Protein AF-A0A8T3LX92-F1 (afdb_monomer_lite)

Sequence (70 aa):
DLQTQPSENIAPIVSTEWLESAPDDFVEILNAVSAAMDTETLTSLGVQVAVDQEDVADVATQWLTDNGLN

Secondary structure (DSSP, 8-state):
--SSSPP--------HHHHTTS-TTHHHHHHHHHHH--HHHHHHHHHHHHTS---HHHHHHHHHHHTT--

pLDDT: mean 94.6, std 7.0, range [54.91, 98.69]

Radius of gyration: 14.85 Å; chains: 1; bounding box: 31×34×34 Å

Foldseek 3Di:
DPVVDDDPQDADDDDPVVVVVDDPCPVVLRVVVSVPDDPVNVVVLCCCCVPVVDDNVVSVVVVCVVVVSD

Structure (mmCIF, N/CA/C/O backbone):
data_AF-A0A8T3LX92-F1
#
_entry.id   AF-A0A8T3LX92-F1
#
loop_
_atom_site.group_PDB
_atom_site.id
_atom_site.type_symbol
_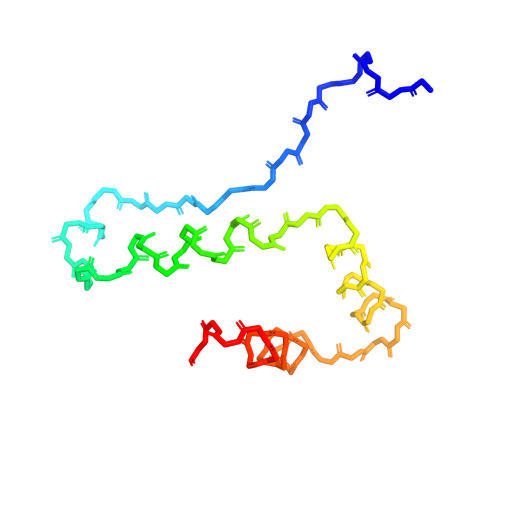atom_site.label_atom_id
_atom_site.label_alt_id
_atom_site.label_comp_id
_atom_site.label_asym_id
_atom_site.label_entity_id
_atom_site.label_seq_id
_atom_site.pdbx_PDB_ins_code
_atom_site.Cartn_x
_atom_site.Cartn_y
_atom_site.Cartn_z
_atom_site.occupancy
_atom_site.B_iso_or_equiv
_atom_site.auth_seq_id
_atom_site.auth_comp_id
_atom_site.auth_asym_id
_atom_site.auth_atom_id
_atom_site.pdbx_PDB_model_num
ATOM 1 N N . ASP A 1 1 ? -5.118 20.845 15.759 1.00 54.91 1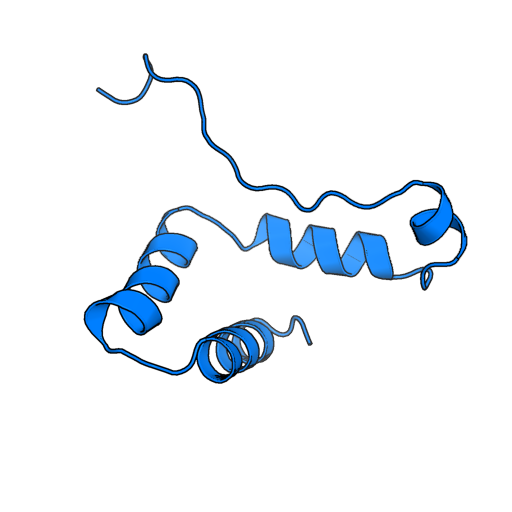 ASP A N 1
ATOM 2 C CA . ASP A 1 1 ? -3.751 21.332 15.535 1.00 54.91 1 ASP A CA 1
ATOM 3 C C . ASP A 1 1 ? -2.930 20.150 15.037 1.00 54.91 1 ASP A C 1
ATOM 5 O O . ASP A 1 1 ? -2.693 19.232 15.806 1.00 54.91 1 ASP A O 1
ATOM 9 N N . LEU A 1 2 ? -2.695 20.087 13.723 1.00 68.62 2 LEU A N 1
ATOM 10 C CA . LEU A 1 2 ? -1.964 19.011 13.022 1.00 68.62 2 LEU A CA 1
ATOM 11 C C . LEU A 1 2 ? -0.931 19.583 12.030 1.00 68.62 2 LEU A C 1
ATOM 13 O O . LEU A 1 2 ? -0.217 18.833 11.382 1.00 68.62 2 LEU A O 1
ATOM 17 N N . GLN A 1 3 ? -0.868 20.912 11.884 1.00 77.31 3 GLN A N 1
ATOM 18 C CA . GLN A 1 3 ? -0.097 21.583 10.826 1.00 77.31 3 GLN A CA 1
ATOM 19 C C . GLN A 1 3 ? 1.326 21.960 11.262 1.00 77.31 3 GLN A C 1
ATOM 21 O O . GLN A 1 3 ? 2.094 22.491 10.468 1.00 77.31 3 GLN A O 1
ATOM 26 N N . THR A 1 4 ? 1.673 21.724 12.527 1.00 86.62 4 THR A N 1
ATOM 27 C CA . THR A 1 4 ? 3.006 21.983 13.088 1.00 86.62 4 THR A CA 1
ATOM 28 C C . THR A 1 4 ? 3.924 20.762 13.013 1.00 86.62 4 THR A C 1
ATOM 30 O O . THR A 1 4 ? 5.139 20.913 13.134 1.00 86.62 4 THR A O 1
ATOM 33 N N . GLN A 1 5 ? 3.361 19.573 12.771 1.00 86.25 5 GLN A N 1
ATOM 34 C CA . GLN A 1 5 ? 4.105 18.322 12.652 1.00 86.25 5 GLN A CA 1
ATOM 35 C C . GLN A 1 5 ? 4.533 18.081 11.197 1.00 86.25 5 GLN A C 1
ATOM 37 O O . GLN A 1 5 ? 3.761 18.380 10.282 1.00 86.25 5 GLN A O 1
ATOM 42 N N . PRO A 1 6 ? 5.735 17.528 10.957 1.00 88.06 6 PRO A N 1
ATOM 43 C CA . PRO A 1 6 ? 6.119 17.057 9.632 1.00 88.06 6 PRO A CA 1
ATOM 44 C C . PRO A 1 6 ? 5.129 16.011 9.109 1.00 88.06 6 PRO A C 1
ATOM 46 O O . PRO A 1 6 ? 4.636 15.183 9.872 1.00 88.06 6 PRO A O 1
ATOM 49 N N . SER A 1 7 ? 4.854 16.030 7.805 1.00 86.38 7 SER A N 1
ATOM 50 C CA . SER A 1 7 ? 4.057 14.985 7.159 1.00 86.38 7 SER A CA 1
ATOM 51 C C . SER A 1 7 ? 4.839 13.674 7.088 1.00 86.38 7 SER A C 1
ATOM 53 O O . SER A 1 7 ? 5.969 13.668 6.596 1.00 86.38 7 SER A O 1
ATOM 55 N N . GLU A 1 8 ? 4.209 12.569 7.477 1.00 88.31 8 GLU A N 1
ATOM 56 C CA . GLU A 1 8 ? 4.762 11.212 7.371 1.00 88.31 8 GLU A CA 1
ATOM 57 C C . GLU A 1 8 ? 4.049 10.423 6.265 1.00 88.31 8 GLU A C 1
ATOM 59 O O . GLU A 1 8 ? 3.358 9.438 6.512 1.00 88.31 8 GLU A O 1
ATOM 64 N N . ASN A 1 9 ? 4.183 10.892 5.022 1.00 90.50 9 ASN A N 1
ATOM 65 C CA . ASN A 1 9 ? 3.589 10.211 3.873 1.00 90.50 9 ASN A CA 1
ATOM 66 C C . ASN A 1 9 ? 4.377 8.939 3.540 1.00 90.50 9 ASN A C 1
ATOM 68 O O . ASN A 1 9 ? 5.610 8.947 3.531 1.00 90.50 9 ASN A O 1
ATOM 72 N N . ILE A 1 10 ? 3.663 7.869 3.203 1.00 92.38 10 ILE A N 1
ATOM 73 C CA . ILE A 1 10 ? 4.267 6.635 2.702 1.00 92.38 10 ILE A CA 1
ATOM 74 C C . ILE A 1 10 ? 4.545 6.747 1.199 1.00 92.38 10 ILE A C 1
ATOM 76 O 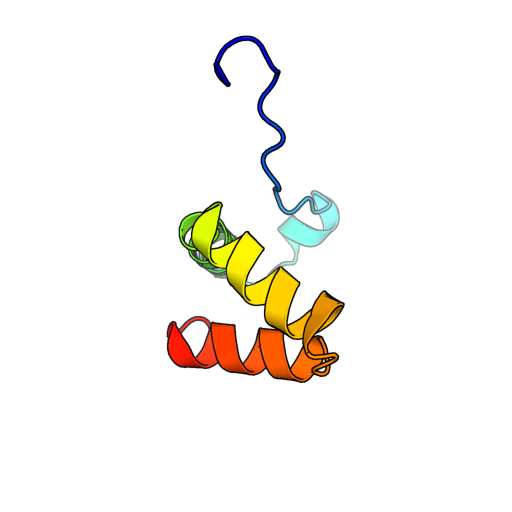O . ILE A 1 10 ? 3.789 7.380 0.465 1.00 92.38 10 ILE A O 1
ATOM 80 N N . ALA A 1 11 ? 5.633 6.129 0.740 1.00 93.81 11 ALA A N 1
ATOM 81 C CA . ALA A 1 11 ? 5.960 6.044 -0.679 1.00 93.81 11 ALA A CA 1
ATOM 82 C C . ALA A 1 11 ? 6.745 4.755 -0.982 1.00 93.81 11 ALA A C 1
ATOM 84 O O . ALA A 1 11 ? 7.621 4.382 -0.194 1.00 93.81 11 ALA A O 1
ATOM 85 N N . PRO A 1 12 ? 6.474 4.083 -2.115 1.00 94.81 12 PRO A N 1
ATOM 86 C CA . PRO A 1 12 ? 7.279 2.955 -2.562 1.00 94.81 12 PRO A CA 1
ATOM 87 C C . PRO A 1 12 ? 8.654 3.435 -3.046 1.00 94.81 12 PRO A C 1
ATOM 89 O O . PRO A 1 12 ? 8.761 4.418 -3.777 1.00 94.81 12 PRO A O 1
ATOM 92 N N . ILE A 1 13 ? 9.714 2.720 -2.661 1.00 95.94 13 ILE A N 1
ATOM 93 C CA . ILE A 1 13 ? 11.091 2.992 -3.093 1.00 95.94 13 ILE A CA 1
ATOM 94 C C . ILE A 1 13 ? 11.642 1.743 -3.778 1.00 95.94 13 ILE A C 1
ATOM 96 O O . ILE A 1 13 ? 11.583 0.647 -3.223 1.00 95.94 13 ILE A O 1
ATOM 100 N N . VAL A 1 14 ? 12.203 1.921 -4.973 1.00 96.00 14 VAL A N 1
ATOM 101 C CA . VAL A 1 14 ? 12.789 0.853 -5.791 1.00 96.00 14 VAL A CA 1
ATOM 102 C C . VAL A 1 14 ? 14.167 1.273 -6.303 1.00 96.00 14 VAL A C 1
ATOM 104 O O . VAL A 1 14 ? 14.440 2.466 -6.451 1.00 96.00 14 VAL A O 1
ATOM 107 N N . SER A 1 15 ? 15.062 0.310 -6.541 1.00 97.62 15 SER A N 1
ATOM 108 C CA . SER A 1 15 ? 16.371 0.608 -7.126 1.00 97.62 15 SER A CA 1
ATOM 109 C C . SER A 1 15 ? 16.237 0.992 -8.599 1.00 97.62 15 SER A C 1
ATOM 111 O O . SER A 1 15 ? 15.371 0.491 -9.316 1.00 97.62 15 SER A O 1
ATOM 113 N N . THR A 1 16 ? 17.134 1.860 -9.067 1.00 96.94 16 THR A N 1
ATOM 114 C CA . THR A 1 16 ? 17.180 2.252 -10.482 1.00 96.94 16 THR A CA 1
ATOM 115 C C . THR A 1 16 ? 17.490 1.060 -11.385 1.00 96.94 16 THR A C 1
ATOM 117 O O . THR A 1 16 ? 16.843 0.906 -12.409 1.00 96.94 16 THR A O 1
ATOM 120 N N . GLU A 1 17 ? 18.408 0.180 -10.967 1.00 97.56 17 GLU A N 1
ATOM 121 C CA . GLU A 1 17 ? 18.756 -1.051 -11.696 1.00 97.56 17 GLU A CA 1
ATOM 122 C C . GLU A 1 17 ? 17.533 -1.944 -11.932 1.00 97.56 17 GLU A C 1
ATOM 124 O O . GLU A 1 17 ? 17.336 -2.457 -13.029 1.00 97.56 17 GLU A O 1
ATOM 129 N N . TRP A 1 18 ? 16.680 -2.112 -10.918 1.00 96.19 18 TRP A N 1
ATOM 130 C CA . TRP A 1 18 ? 15.466 -2.902 -11.083 1.00 96.19 18 TRP A CA 1
ATOM 131 C C . TRP A 1 18 ? 14.475 -2.182 -12.000 1.00 96.19 18 TRP A C 1
ATOM 133 O O . TRP A 1 18 ? 13.927 -2.806 -12.907 1.00 96.19 18 TRP A O 1
ATOM 143 N N . LEU A 1 19 ? 14.300 -0.868 -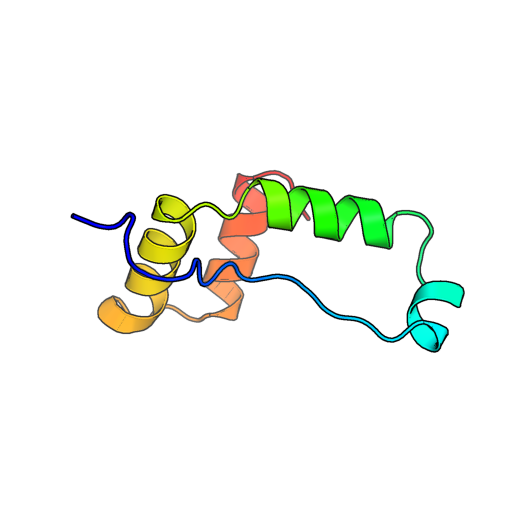11.805 1.00 95.75 19 LEU A N 1
ATOM 144 C CA . LEU A 1 19 ? 13.372 -0.047 -12.582 1.00 95.75 19 LEU A CA 1
ATOM 145 C C . LEU A 1 19 ? 13.681 -0.075 -14.087 1.00 95.75 19 LEU A C 1
ATOM 147 O O . LEU A 1 19 ? 12.758 -0.090 -14.890 1.00 95.75 19 LEU A O 1
ATOM 151 N N . GLU A 1 20 ? 14.957 -0.145 -14.468 1.00 96.12 20 GLU A N 1
ATOM 152 C CA . GLU A 1 20 ? 15.396 -0.281 -15.866 1.00 96.12 20 GLU A CA 1
ATOM 153 C C .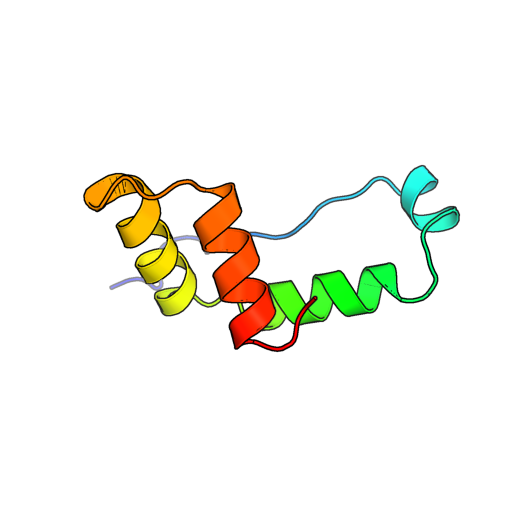 GLU A 1 20 ? 14.953 -1.597 -16.530 1.00 96.12 20 GLU A C 1
ATOM 155 O O . GLU A 1 20 ? 14.878 -1.672 -17.755 1.00 96.12 20 GLU A O 1
ATOM 160 N N . SER A 1 21 ? 14.667 -2.633 -15.737 1.00 96.94 21 SER A N 1
ATOM 161 C CA . SER A 1 21 ? 14.230 -3.958 -16.207 1.00 96.94 21 SER A CA 1
ATOM 162 C C . SER A 1 21 ? 12.758 -4.266 -15.914 1.00 96.94 21 SER A C 1
ATOM 164 O O . SER A 1 21 ? 12.282 -5.365 -16.210 1.00 96.94 21 SER A O 1
ATOM 166 N N . ALA A 1 22 ? 12.048 -3.316 -15.307 1.00 96.31 22 ALA A N 1
ATOM 167 C CA . ALA A 1 22 ? 10.653 -3.460 -14.934 1.00 96.31 22 ALA A CA 1
ATOM 168 C C . ALA A 1 22 ? 9.735 -3.493 -16.170 1.00 96.31 22 ALA A C 1
ATOM 170 O O . ALA A 1 22 ? 10.087 -2.938 -17.212 1.00 96.31 22 ALA A O 1
ATOM 171 N N . PRO A 1 23 ? 8.538 -4.094 -16.059 1.00 97.00 23 PRO A N 1
ATOM 172 C CA . PRO A 1 23 ? 7.472 -3.895 -17.037 1.00 97.00 23 PRO A CA 1
ATOM 173 C C . PRO A 1 23 ? 7.166 -2.405 -17.262 1.00 97.00 23 PRO A C 1
ATOM 175 O O . PRO A 1 23 ? 7.218 -1.615 -16.316 1.00 97.00 23 PRO A O 1
ATOM 178 N N . ASP A 1 24 ? 6.811 -2.030 -18.495 1.00 95.69 24 ASP A N 1
ATOM 179 C CA . ASP A 1 24 ? 6.556 -0.630 -18.881 1.00 95.69 24 ASP A CA 1
ATOM 180 C C . ASP A 1 24 ? 5.444 0.035 -18.042 1.00 95.69 24 ASP A C 1
ATOM 182 O O . ASP A 1 24 ? 5.473 1.243 -17.804 1.00 95.69 24 ASP A O 1
ATOM 186 N N . ASP A 1 25 ? 4.478 -0.753 -17.564 1.00 95.50 25 ASP A N 1
ATOM 187 C CA . ASP A 1 25 ? 3.336 -0.327 -16.750 1.00 95.50 25 ASP A CA 1
ATOM 188 C C . ASP A 1 25 ? 3.628 -0.295 -15.240 1.00 95.50 25 ASP A C 1
ATOM 190 O O . ASP A 1 25 ? 2.810 0.190 -14.459 1.00 95.50 25 ASP A O 1
ATOM 194 N N . PHE A 1 26 ? 4.805 -0.744 -14.794 1.00 95.44 26 PHE A N 1
ATOM 195 C CA . PHE A 1 26 ? 5.119 -0.869 -13.370 1.00 95.44 26 PHE A CA 1
ATOM 196 C C . PHE A 1 26 ? 4.969 0.448 -12.595 1.00 95.44 26 PHE A C 1
ATOM 198 O O . PHE A 1 26 ? 4.387 0.490 -11.509 1.00 95.44 26 PHE A O 1
ATOM 205 N N . VAL A 1 27 ? 5.500 1.538 -13.157 1.00 95.62 27 VAL A N 1
ATOM 206 C CA . VAL A 1 27 ? 5.429 2.869 -12.535 1.00 95.62 27 VAL A CA 1
ATOM 207 C C . VAL A 1 27 ? 3.987 3.366 -12.487 1.00 95.62 27 VAL A C 1
ATOM 209 O O . VAL A 1 27 ? 3.586 3.985 -11.504 1.00 95.62 27 VAL A O 1
ATOM 212 N N . GLU A 1 28 ? 3.201 3.091 -13.529 1.00 96.12 28 GLU A N 1
ATOM 213 C CA . GLU A 1 28 ? 1.790 3.470 -13.594 1.00 96.12 28 GLU A CA 1
ATOM 214 C C . GLU A 1 28 ? 0.979 2.750 -12.513 1.00 96.12 28 GLU A C 1
ATOM 216 O O . GLU A 1 28 ? 0.258 3.407 -11.761 1.00 96.12 28 GLU A O 1
ATOM 221 N N . ILE A 1 29 ? 1.178 1.438 -12.363 1.00 95.69 29 ILE A N 1
ATOM 222 C CA . ILE A 1 29 ? 0.517 0.620 -11.340 1.00 95.69 29 ILE A CA 1
ATOM 223 C C . ILE A 1 29 ? 0.827 1.152 -9.935 1.00 95.69 29 ILE A C 1
ATOM 225 O O . ILE A 1 29 ? -0.088 1.423 -9.155 1.00 95.69 29 ILE A O 1
ATOM 229 N N . LEU A 1 30 ? 2.106 1.364 -9.601 1.00 95.81 30 LEU A N 1
ATOM 230 C CA . LEU A 1 30 ? 2.482 1.872 -8.276 1.00 95.81 30 LEU A CA 1
ATOM 231 C C . LEU A 1 30 ? 1.955 3.284 -8.005 1.00 95.81 30 LEU A C 1
ATOM 233 O O . LEU A 1 30 ? 1.566 3.588 -6.873 1.00 95.81 30 LEU A O 1
ATOM 237 N N . ASN A 1 31 ? 1.933 4.147 -9.02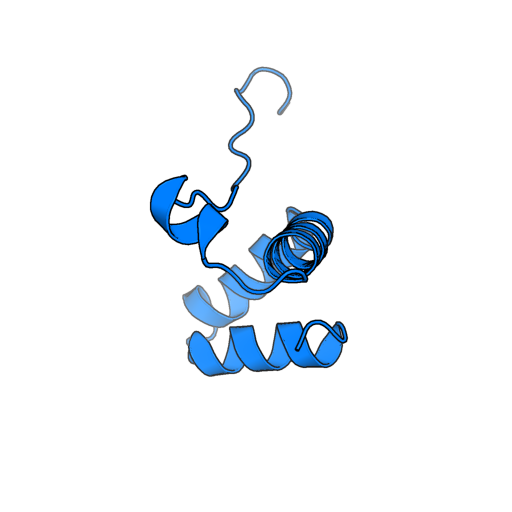2 1.00 96.38 31 ASN A N 1
ATOM 238 C CA . ASN A 1 31 ? 1.364 5.485 -8.896 1.00 96.38 31 ASN A CA 1
ATOM 239 C C . ASN A 1 31 ? -0.150 5.435 -8.664 1.00 96.38 31 ASN A C 1
ATOM 241 O O . ASN A 1 31 ? -0.645 6.187 -7.826 1.00 96.38 31 ASN A O 1
ATOM 245 N N . ALA A 1 32 ? -0.876 4.546 -9.350 1.00 97.00 32 ALA A N 1
ATOM 246 C CA . ALA A 1 32 ? -2.313 4.368 -9.156 1.00 97.00 32 ALA A CA 1
ATOM 247 C C . ALA A 1 32 ? -2.638 3.909 -7.726 1.00 97.00 32 ALA A C 1
ATOM 249 O O . ALA A 1 32 ? -3.488 4.508 -7.067 1.00 97.00 32 ALA A O 1
ATOM 250 N N . VAL A 1 33 ? -1.895 2.924 -7.208 1.00 96.81 33 VAL A N 1
ATOM 251 C CA . VAL A 1 33 ? -2.027 2.475 -5.812 1.00 96.81 33 VAL A CA 1
ATOM 252 C C . VAL A 1 33 ? -1.714 3.614 -4.838 1.00 96.81 33 VAL A C 1
ATOM 254 O O . VAL A 1 33 ? -2.495 3.877 -3.927 1.00 96.81 33 VAL A O 1
ATOM 257 N N . SER A 1 34 ? -0.606 4.333 -5.042 1.00 96.25 34 SER A N 1
ATOM 258 C CA . SER A 1 34 ? -0.189 5.421 -4.144 1.00 96.25 34 SER A CA 1
ATOM 259 C C . SER A 1 34 ? -1.191 6.580 -4.125 1.00 96.25 34 SER A C 1
ATOM 261 O O . SER A 1 34 ? -1.401 7.191 -3.083 1.00 96.25 34 SER A O 1
ATOM 263 N N . ALA A 1 35 ? -1.833 6.872 -5.258 1.00 96.12 35 ALA A N 1
ATOM 264 C CA . ALA A 1 35 ? -2.849 7.917 -5.359 1.00 96.12 35 ALA A CA 1
ATOM 265 C C . ALA A 1 35 ? -4.146 7.572 -4.607 1.00 96.12 35 ALA A C 1
ATOM 267 O O . ALA A 1 35 ? -4.828 8.481 -4.138 1.00 96.12 35 ALA A O 1
ATOM 268 N N . ALA A 1 36 ? -4.480 6.285 -4.486 1.00 95.81 36 ALA A N 1
ATOM 269 C CA . ALA A 1 36 ? -5.655 5.808 -3.756 1.00 95.81 36 ALA A CA 1
ATOM 270 C C . ALA A 1 36 ? -5.409 5.629 -2.241 1.00 95.81 36 ALA A C 1
ATOM 272 O O . ALA A 1 36 ? -6.353 5.439 -1.479 1.00 95.81 36 ALA A O 1
ATOM 273 N N . MET A 1 37 ? -4.152 5.690 -1.788 1.00 95.31 37 MET A N 1
ATOM 274 C CA . MET A 1 37 ? -3.756 5.506 -0.386 1.00 95.31 37 MET A CA 1
ATOM 275 C C . MET A 1 37 ? -3.819 6.816 0.411 1.00 95.31 37 MET A C 1
ATOM 277 O O . MET A 1 37 ? -2.794 7.433 0.707 1.00 95.31 37 MET A O 1
ATOM 281 N N . ASP A 1 38 ? -5.025 7.238 0.789 1.00 95.25 38 ASP A N 1
ATOM 282 C CA . ASP A 1 38 ? -5.216 8.340 1.737 1.00 95.25 38 ASP A CA 1
ATOM 283 C C . ASP A 1 38 ? -5.237 7.875 3.210 1.00 95.25 38 ASP A C 1
ATOM 285 O O . ASP A 1 38 ? -5.199 6.683 3.531 1.00 95.25 38 ASP A O 1
ATOM 289 N N . THR A 1 39 ? -5.272 8.836 4.140 1.00 94.38 39 THR A N 1
ATOM 290 C CA . THR A 1 39 ? -5.249 8.560 5.586 1.00 94.38 39 THR A CA 1
ATOM 291 C C . THR A 1 39 ? -6.436 7.715 6.046 1.00 94.38 39 THR A C 1
ATOM 293 O O . THR A 1 39 ? -6.276 6.873 6.931 1.00 94.38 39 THR A O 1
ATOM 296 N N . GLU A 1 40 ? -7.627 7.941 5.488 1.00 96.31 40 GLU A N 1
ATOM 297 C CA . GLU A 1 40 ? -8.836 7.208 5.875 1.00 96.31 40 GLU A CA 1
ATOM 298 C C . GLU A 1 40 ? -8.736 5.751 5.426 1.00 96.31 40 GLU A C 1
ATOM 300 O O . GLU A 1 40 ? -8.947 4.838 6.228 1.00 96.31 40 GLU A O 1
ATOM 305 N N . THR A 1 41 ? -8.297 5.542 4.188 1.00 97.00 41 THR A N 1
ATOM 306 C CA . THR A 1 41 ? -8.061 4.226 3.601 1.00 97.00 41 THR A CA 1
ATOM 307 C C . THR A 1 41 ? -7.026 3.448 4.410 1.00 97.00 41 THR A C 1
ATOM 309 O O . THR A 1 41 ? -7.305 2.338 4.862 1.00 97.00 41 THR A O 1
ATOM 312 N N . LEU A 1 42 ? -5.861 4.044 4.686 1.00 96.56 42 LEU A N 1
ATOM 313 C CA . LEU A 1 42 ? -4.808 3.406 5.485 1.00 96.56 42 LEU A CA 1
ATOM 314 C C . LEU A 1 42 ? -5.270 3.072 6.907 1.00 96.56 42 LEU A C 1
ATOM 316 O O . LEU A 1 42 ? -4.928 2.017 7.438 1.00 96.56 42 LEU A O 1
ATOM 320 N N . THR A 1 43 ? -6.070 3.947 7.519 1.00 97.06 43 THR A N 1
ATOM 321 C CA . THR A 1 43 ? -6.627 3.700 8.855 1.00 97.06 43 THR A CA 1
ATOM 322 C C . THR A 1 43 ? -7.607 2.530 8.828 1.00 97.06 43 THR A C 1
ATOM 324 O O . THR A 1 43 ? -7.533 1.657 9.688 1.00 97.06 43 THR A O 1
ATOM 327 N N . SER A 1 44 ? -8.498 2.479 7.835 1.00 98.25 44 SER A N 1
ATOM 328 C CA . SER A 1 44 ? -9.481 1.402 7.689 1.00 98.25 44 SER A CA 1
ATOM 329 C C . SER A 1 44 ? -8.820 0.041 7.458 1.00 98.25 44 SER A C 1
ATOM 331 O O . SER A 1 44 ? -9.164 -0.929 8.134 1.00 98.25 44 SER A O 1
ATOM 333 N N . LEU A 1 45 ? -7.827 -0.027 6.567 1.00 98.25 45 LEU A N 1
ATOM 334 C CA . LEU A 1 45 ? -7.047 -1.247 6.334 1.00 98.25 45 LEU A CA 1
ATOM 335 C C . LEU A 1 45 ? -6.258 -1.651 7.588 1.00 98.25 45 LEU A C 1
ATOM 337 O O . LEU A 1 45 ? -6.195 -2.827 7.943 1.00 98.25 45 LEU A O 1
ATOM 341 N N . GLY A 1 46 ? -5.706 -0.670 8.306 1.00 97.88 46 GLY A N 1
ATOM 342 C CA . GLY A 1 46 ? -5.020 -0.895 9.575 1.00 97.88 46 GLY A CA 1
ATOM 343 C C . GLY A 1 46 ? -5.924 -1.492 10.657 1.00 97.88 46 GLY A C 1
ATOM 344 O O . GLY A 1 46 ? -5.460 -2.331 11.423 1.00 97.88 46 GLY A O 1
ATOM 345 N N . VAL A 1 47 ? -7.205 -1.110 10.715 1.00 98.62 47 VAL A N 1
ATOM 346 C CA . VAL A 1 47 ? -8.181 -1.686 11.660 1.00 98.62 47 VAL A CA 1
ATOM 347 C C . VAL A 1 47 ? -8.452 -3.158 11.346 1.00 98.62 47 VAL A C 1
ATOM 349 O O . VAL A 1 47 ? -8.331 -3.981 12.253 1.00 98.62 47 VAL A O 1
ATOM 352 N N . GLN A 1 48 ? -8.717 -3.494 10.079 1.00 98.69 48 GLN A N 1
ATOM 353 C CA . GLN A 1 48 ? -8.969 -4.878 9.643 1.00 98.69 48 GLN A CA 1
ATOM 354 C C . GLN A 1 48 ? -7.836 -5.819 10.083 1.00 98.69 48 GLN A C 1
ATOM 356 O O . GLN A 1 48 ? -8.060 -6.885 10.654 1.00 98.69 48 GLN A O 1
ATOM 361 N N . VAL A 1 49 ? -6.589 -5.379 9.912 1.00 98.56 49 VAL A N 1
ATOM 362 C CA . VAL A 1 49 ? -5.419 -6.179 10.292 1.00 98.56 49 VAL A CA 1
ATOM 363 C C . VAL A 1 49 ? -5.164 -6.152 11.802 1.00 98.56 49 VAL A C 1
ATOM 365 O O . VAL A 1 49 ? -5.012 -7.194 12.433 1.00 98.56 49 VAL A O 1
ATOM 368 N N . ALA A 1 50 ? -5.058 -4.969 12.409 1.00 98.44 50 ALA A N 1
ATOM 369 C CA . ALA A 1 50 ? -4.534 -4.838 13.770 1.00 98.44 50 ALA A CA 1
ATOM 370 C C . ALA A 1 50 ? -5.582 -5.079 14.865 1.00 98.44 50 ALA A C 1
ATOM 372 O O . ALA A 1 50 ? -5.217 -5.432 15.988 1.00 98.44 50 ALA A O 1
ATOM 373 N N . VAL A 1 51 ? -6.863 -4.854 14.565 1.00 98.44 51 VAL A N 1
ATOM 374 C CA . VAL A 1 51 ? -7.974 -5.007 15.513 1.00 98.44 51 VAL A CA 1
ATOM 375 C C . VAL A 1 51 ? -8.757 -6.274 15.198 1.00 98.44 51 VAL A C 1
ATOM 377 O O . VAL A 1 51 ? -8.923 -7.117 16.082 1.00 98.44 51 VAL A O 1
ATOM 380 N N . ASP A 1 52 ? -9.179 -6.429 13.943 1.00 98.44 52 ASP A N 1
ATOM 381 C CA . ASP A 1 52 ? -10.033 -7.548 13.531 1.00 98.44 52 ASP A CA 1
ATOM 382 C C . ASP A 1 52 ? -9.231 -8.829 13.236 1.00 98.44 52 ASP A C 1
ATOM 384 O O . ASP A 1 52 ? -9.803 -9.918 13.194 1.00 98.44 52 ASP A O 1
ATOM 388 N N . GLN A 1 53 ? -7.895 -8.726 13.178 1.00 98.38 53 GLN A N 1
ATOM 389 C CA . GLN A 1 53 ? -6.953 -9.839 12.984 1.00 98.38 53 GLN A CA 1
ATOM 390 C C . GLN A 1 53 ? -7.182 -10.601 11.672 1.00 98.38 53 GLN A C 1
ATOM 392 O O . GLN A 1 53 ? -6.945 -11.810 11.597 1.00 98.38 53 GLN A O 1
ATOM 397 N N . GLU A 1 54 ? -7.637 -9.895 10.639 1.00 98.62 54 GLU A N 1
ATOM 398 C CA . GLU A 1 54 ? -7.717 -10.433 9.286 1.00 98.62 54 GLU A CA 1
ATOM 399 C C . GLU A 1 54 ? -6.312 -10.645 8.700 1.00 98.62 54 GLU A C 1
ATOM 401 O O . GLU A 1 54 ? -5.342 -9.978 9.079 1.00 98.62 54 GLU A O 1
ATOM 406 N N . ASP A 1 55 ? -6.188 -11.603 7.779 1.00 98.62 55 ASP A N 1
ATOM 407 C CA . ASP A 1 55 ? -4.913 -11.871 7.121 1.00 98.62 55 ASP A CA 1
ATOM 408 C C . ASP A 1 55 ? -4.519 -10.704 6.204 1.00 98.62 55 ASP A C 1
ATOM 410 O O . ASP A 1 55 ? -5.309 -10.216 5.397 1.00 98.62 55 ASP A O 1
ATOM 414 N N . VAL A 1 56 ? -3.267 -10.260 6.318 1.00 98.31 56 VAL A N 1
ATOM 415 C CA . VAL A 1 56 ? -2.760 -9.089 5.588 1.00 98.31 56 VAL A CA 1
ATOM 416 C C . VAL A 1 56 ? -2.824 -9.290 4.073 1.00 98.31 56 VAL A C 1
ATOM 418 O O . VAL A 1 56 ? -3.106 -8.337 3.345 1.00 98.31 56 VAL A O 1
ATOM 421 N N . ALA A 1 57 ? -2.543 -10.501 3.583 1.00 98.38 57 ALA A N 1
ATOM 422 C CA . ALA A 1 57 ? -2.552 -10.787 2.154 1.00 98.38 57 ALA A CA 1
ATOM 423 C C . ALA A 1 57 ? -3.981 -10.811 1.605 1.00 98.38 57 ALA A C 1
ATOM 425 O O . ALA A 1 57 ? -4.214 -10.287 0.513 1.00 98.38 57 ALA A O 1
ATOM 426 N N . ASP A 1 58 ? -4.930 -11.352 2.371 1.00 98.56 58 ASP A N 1
ATOM 427 C CA . ASP A 1 58 ? -6.347 -11.345 2.008 1.00 98.56 58 ASP A CA 1
ATOM 428 C C . ASP A 1 58 ? -6.899 -9.910 1.968 1.00 98.56 58 ASP A C 1
ATOM 430 O O . ASP A 1 58 ? -7.473 -9.511 0.954 1.00 98.56 58 ASP A O 1
ATOM 434 N N . VAL A 1 59 ? -6.636 -9.094 2.998 1.00 98.56 59 VAL A N 1
ATOM 435 C CA . VAL A 1 59 ? -7.053 -7.677 3.056 1.00 98.56 59 VAL A CA 1
ATOM 436 C C . VAL A 1 59 ? -6.474 -6.877 1.886 1.00 98.56 59 VAL A C 1
ATOM 438 O O . VAL A 1 59 ? -7.195 -6.140 1.211 1.00 98.56 59 VAL A O 1
ATOM 441 N N . ALA A 1 60 ? -5.178 -7.035 1.599 1.00 97.94 60 ALA A N 1
ATOM 442 C CA . ALA A 1 60 ? -4.530 -6.334 0.492 1.00 97.94 60 ALA A CA 1
ATOM 443 C C . ALA A 1 60 ? -5.086 -6.770 -0.874 1.00 97.94 60 ALA A C 1
ATOM 445 O O . ALA A 1 60 ? -5.346 -5.925 -1.732 1.00 97.94 60 ALA A O 1
ATOM 446 N N . THR A 1 61 ? -5.299 -8.074 -1.075 1.00 98.19 61 THR A N 1
ATOM 447 C CA . THR A 1 61 ? -5.849 -8.618 -2.327 1.00 98.19 61 THR A CA 1
ATOM 448 C C . THR A 1 61 ? -7.277 -8.141 -2.551 1.00 98.19 61 THR A C 1
ATOM 450 O O . THR A 1 61 ? -7.618 -7.710 -3.655 1.00 98.19 61 THR A O 1
ATOM 453 N N . GLN A 1 62 ? -8.106 -8.184 -1.508 1.00 98.31 62 GLN A N 1
ATOM 454 C CA . GLN A 1 62 ? -9.485 -7.719 -1.564 1.00 98.31 62 GLN A CA 1
ATOM 455 C C . GLN A 1 62 ? -9.536 -6.222 -1.881 1.00 98.31 62 GLN A C 1
ATOM 457 O O . GLN A 1 62 ? -10.217 -5.829 -2.825 1.00 98.31 62 GLN A O 1
ATOM 462 N N . TRP A 1 63 ? -8.745 -5.399 -1.183 1.00 98.25 63 TRP A N 1
ATOM 463 C CA . TRP A 1 63 ? -8.708 -3.957 -1.426 1.00 98.25 63 TRP A CA 1
ATOM 464 C C . TRP A 1 63 ? -8.273 -3.613 -2.856 1.00 98.25 63 TRP A C 1
ATOM 466 O O . TRP A 1 63 ? -8.910 -2.782 -3.503 1.00 98.25 63 TRP A O 1
ATOM 476 N N . LEU A 1 64 ? -7.229 -4.265 -3.382 1.00 98.06 64 LEU A N 1
ATOM 477 C CA . LEU A 1 64 ? -6.799 -4.055 -4.769 1.00 98.06 64 LEU A CA 1
ATOM 478 C C . LEU A 1 64 ? -7.906 -4.435 -5.763 1.00 98.06 64 LEU A C 1
ATOM 480 O O . LEU A 1 64 ? -8.171 -3.678 -6.694 1.00 98.06 64 LEU A O 1
ATOM 484 N N . THR A 1 65 ? -8.586 -5.560 -5.527 1.00 97.94 65 THR A N 1
ATOM 485 C CA . THR A 1 65 ? -9.680 -6.050 -6.381 1.00 97.94 65 THR A CA 1
ATOM 486 C C . THR A 1 65 ? -10.862 -5.084 -6.390 1.00 97.94 65 THR A C 1
ATOM 488 O O . THR A 1 65 ? -11.357 -4.716 -7.456 1.00 97.94 65 THR A O 1
ATOM 491 N N . ASP A 1 66 ? -11.288 -4.616 -5.216 1.00 97.75 66 ASP A N 1
ATOM 492 C CA . ASP A 1 66 ? -12.427 -3.703 -5.076 1.00 97.75 66 ASP A CA 1
ATOM 493 C C . ASP A 1 66 ? -12.175 -2.336 -5.721 1.00 97.75 66 ASP A C 1
ATOM 495 O O . ASP A 1 66 ? -13.115 -1.665 -6.151 1.00 97.75 66 ASP A O 1
ATOM 499 N N . ASN A 1 67 ? -10.906 -1.938 -5.831 1.00 96.69 67 ASN A N 1
ATOM 500 C CA . ASN A 1 67 ? -10.492 -0.695 -6.476 1.00 96.69 67 ASN A CA 1
ATOM 501 C C . ASN A 1 67 ? -10.086 -0.877 -7.949 1.00 96.69 67 ASN A C 1
ATOM 503 O O . ASN A 1 67 ? -9.749 0.107 -8.607 1.00 96.69 67 ASN A O 1
ATOM 507 N N . GLY A 1 68 ? -10.131 -2.102 -8.488 1.00 96.06 68 GLY A N 1
ATOM 508 C CA . GLY A 1 68 ? -9.731 -2.396 -9.867 1.00 96.06 68 GLY A CA 1
ATOM 509 C C . GLY A 1 68 ? -8.243 -2.145 -10.135 1.00 96.06 68 GLY A C 1
ATOM 510 O O . GLY A 1 68 ? -7.888 -1.646 -11.201 1.00 96.06 68 GLY A O 1
ATOM 511 N N . LEU A 1 69 ? -7.392 -2.434 -9.148 1.00 94.81 69 LEU A N 1
ATOM 512 C CA . LEU A 1 69 ? -5.947 -2.180 -9.157 1.00 94.81 69 LEU A CA 1
ATOM 513 C C . LEU A 1 69 ? -5.102 -3.463 -9.301 1.00 94.81 69 LEU A C 1
ATOM 515 O O . LEU A 1 69 ? -3.889 -3.410 -9.086 1.00 94.81 69 LEU A O 1
ATOM 519 N N . ASN A 1 70 ? -5.713 -4.606 -9.634 1.00 82.31 70 ASN A N 1
ATOM 520 C CA . ASN A 1 70 ? -5.042 -5.888 -9.890 1.00 82.31 70 ASN A CA 1
ATOM 521 C C . ASN A 1 70 ? -5.654 -6.678 -11.058 1.00 82.31 70 ASN A C 1
ATOM 523 O O . ASN A 1 70 ? -6.744 -6.303 -11.547 1.00 82.31 70 ASN A O 1
#